Protein AF-A0AAD3N2Z1-F1 (afdb_monomer_lite)

pLDDT: mean 84.33, std 11.02, range [48.25, 97.44]

Foldseek 3Di:
DLLVLLVCLLVVPPVCLVVFPDDPCLQPVDPDSVVVSNVSSNVSSVVSVVVVVVVVVVVVVVVVVVVVVVVVVVVPD

Sequence (77 aa):
MLAMLGIFFTTHSAVLIHDVPVKDEDIHQDTNPPHRIYDLFGKVGYNCFIAAAIYVVVGAFSCCQMRLNKQKEYLVH

Structure (mmCIF, N/CA/C/O backbone):
data_AF-A0AAD3N2Z1-F1
#
_entry.id   AF-A0AAD3N2Z1-F1
#
loop_
_atom_site.group_PDB
_atom_site.id
_atom_site.type_symbol
_atom_site.label_atom_id
_atom_site.label_alt_id
_atom_site.label_comp_id
_atom_site.label_asym_id
_atom_site.label_entity_id
_atom_site.label_seq_id
_atom_site.pdbx_PDB_ins_code
_atom_site.Cartn_x
_atom_site.Cartn_y
_atom_site.Cartn_z
_atom_site.occupancy
_atom_site.B_iso_or_equiv
_atom_site.auth_seq_id
_atom_site.auth_comp_id
_atom_site.auth_asym_id
_atom_site.auth_atom_id
_atom_site.pdbx_PDB_model_num
ATOM 1 N N . MET A 1 1 ? 5.034 2.069 8.027 1.00 87.81 1 MET A N 1
ATOM 2 C CA . MET A 1 1 ? 5.915 1.127 7.304 1.00 87.81 1 MET A CA 1
ATOM 3 C C . MET A 1 1 ? 5.341 0.772 5.935 1.00 87.81 1 MET A C 1
ATOM 5 O O . MET A 1 1 ? 5.886 1.248 4.954 1.00 87.81 1 MET A O 1
ATOM 9 N N . LEU A 1 2 ? 4.215 0.050 5.851 1.00 87.81 2 LEU A N 1
ATOM 10 C CA . LEU A 1 2 ? 3.641 -0.414 4.572 1.00 87.81 2 LEU A CA 1
ATOM 11 C C . LEU A 1 2 ? 3.271 0.721 3.600 1.00 87.81 2 LEU A C 1
ATOM 13 O O . LEU A 1 2 ? 3.685 0.698 2.453 1.00 87.81 2 LEU A O 1
ATOM 17 N N . ALA A 1 3 ? 2.597 1.778 4.060 1.00 86.56 3 ALA A N 1
ATOM 18 C CA . ALA A 1 3 ? 2.273 2.913 3.185 1.00 86.56 3 ALA A CA 1
ATOM 19 C C . ALA A 1 3 ? 3.524 3.595 2.590 1.00 86.56 3 ALA A C 1
ATOM 21 O O . ALA A 1 3 ? 3.526 3.983 1.429 1.00 86.56 3 ALA A O 1
ATOM 22 N N . MET A 1 4 ? 4.607 3.698 3.368 1.00 89.44 4 MET A N 1
ATOM 23 C CA . MET A 1 4 ? 5.866 4.304 2.921 1.00 89.44 4 MET A CA 1
ATOM 24 C C . MET A 1 4 ? 6.594 3.41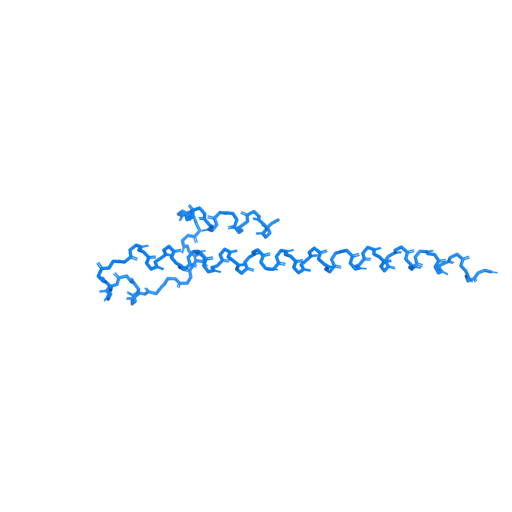1 1.905 1.00 89.44 4 MET A C 1
ATOM 26 O O . MET A 1 4 ? 7.099 3.911 0.906 1.00 89.44 4 MET A O 1
ATOM 30 N N . LEU A 1 5 ? 6.581 2.090 2.117 1.00 89.38 5 LEU A N 1
ATOM 31 C CA . LEU A 1 5 ? 7.086 1.118 1.142 1.00 89.38 5 LEU A CA 1
ATOM 32 C C . LEU A 1 5 ? 6.275 1.157 -0.159 1.00 89.38 5 LEU A C 1
ATOM 34 O O . LEU A 1 5 ? 6.865 1.200 -1.232 1.00 89.38 5 LEU A O 1
ATOM 38 N N . GLY A 1 6 ? 4.942 1.232 -0.075 1.00 88.00 6 GLY A N 1
ATOM 39 C CA . GLY A 1 6 ? 4.068 1.394 -1.239 1.00 88.00 6 GLY A CA 1
ATOM 40 C C . GLY A 1 6 ? 4.456 2.597 -2.101 1.00 88.00 6 GLY A C 1
ATOM 41 O O . GLY A 1 6 ? 4.597 2.452 -3.313 1.00 88.00 6 GLY A O 1
ATOM 42 N N . ILE A 1 7 ? 4.729 3.751 -1.477 1.00 89.88 7 ILE A N 1
ATOM 43 C CA . ILE A 1 7 ? 5.198 4.959 -2.178 1.00 89.88 7 ILE A CA 1
ATOM 44 C C . ILE A 1 7 ? 6.537 4.696 -2.887 1.00 89.88 7 ILE A C 1
ATOM 46 O O . ILE A 1 7 ? 6.653 4.971 -4.081 1.00 89.88 7 ILE A O 1
ATOM 50 N N . PHE A 1 8 ? 7.522 4.107 -2.201 1.00 89.69 8 PHE A N 1
ATOM 51 C CA . PHE A 1 8 ? 8.833 3.814 -2.798 1.00 89.69 8 PHE A CA 1
ATOM 52 C C . PHE A 1 8 ? 8.774 2.828 -3.972 1.00 89.69 8 PHE A C 1
ATOM 54 O O . PHE A 1 8 ? 9.538 2.973 -4.931 1.00 89.69 8 PHE A O 1
ATOM 61 N N . PHE A 1 9 ? 7.857 1.858 -3.930 1.00 87.12 9 PHE A N 1
ATOM 62 C CA . PHE A 1 9 ? 7.614 0.953 -5.052 1.00 87.12 9 PHE A CA 1
ATOM 63 C C . PHE A 1 9 ? 6.924 1.664 -6.226 1.00 87.12 9 PHE A C 1
ATOM 65 O O . PHE A 1 9 ? 7.310 1.441 -7.371 1.00 87.12 9 PHE A O 1
ATOM 72 N N . THR A 1 10 ? 5.973 2.573 -5.973 1.00 85.62 10 THR A N 1
ATOM 73 C CA . THR A 1 10 ? 5.322 3.355 -7.046 1.00 85.62 10 THR A CA 1
ATOM 74 C C . THR A 1 10 ? 6.239 4.370 -7.724 1.00 85.62 10 THR A C 1
ATOM 76 O O . THR A 1 10 ? 6.020 4.698 -8.883 1.00 85.62 10 THR A O 1
ATOM 79 N N . THR A 1 11 ? 7.287 4.847 -7.047 1.00 87.44 11 THR A N 1
ATOM 80 C CA . THR A 1 11 ? 8.306 5.719 -7.655 1.00 87.44 11 THR A CA 1
ATOM 81 C C . THR A 1 11 ? 9.444 4.938 -8.320 1.00 87.44 11 THR A C 1
ATOM 83 O O . THR A 1 11 ? 10.448 5.542 -8.683 1.00 87.44 11 THR A O 1
ATOM 86 N N . HIS A 1 12 ? 9.327 3.608 -8.444 1.00 85.56 12 HIS A N 1
ATOM 87 C CA . HIS A 1 12 ? 10.338 2.723 -9.038 1.00 85.56 12 HIS A CA 1
ATOM 88 C C . HIS A 1 12 ? 11.744 2.902 -8.437 1.00 85.56 12 HIS A C 1
ATOM 90 O O . HIS A 1 12 ? 12.737 3.016 -9.156 1.00 85.56 12 HIS A O 1
ATOM 96 N N . SER A 1 13 ? 11.839 2.963 -7.104 1.00 86.88 13 SER A N 1
ATOM 97 C CA . SER A 1 13 ? 13.125 3.144 -6.423 1.00 86.88 13 SER A CA 1
ATOM 98 C C . SER A 1 13 ? 14.085 1.981 -6.705 1.00 86.88 13 SER A C 1
ATOM 100 O O . SER A 1 13 ? 13.797 0.833 -6.366 1.00 86.88 13 SER A O 1
ATOM 102 N N . ALA A 1 14 ? 15.264 2.288 -7.256 1.00 81.69 14 ALA A N 1
ATOM 103 C CA . ALA A 1 14 ? 16.285 1.295 -7.607 1.00 81.69 14 ALA A CA 1
ATOM 104 C C . ALA A 1 14 ? 16.831 0.518 -6.394 1.00 81.69 14 ALA A C 1
ATOM 106 O O . ALA A 1 14 ? 17.302 -0.605 -6.540 1.00 81.69 14 ALA A O 1
ATOM 107 N N . VAL A 1 15 ? 16.730 1.088 -5.189 1.00 87.06 15 VAL A N 1
ATOM 108 C CA . VAL A 1 15 ? 17.155 0.430 -3.942 1.00 87.06 15 VAL A CA 1
ATOM 109 C C . VAL A 1 15 ? 16.319 -0.822 -3.650 1.00 87.06 15 VAL A C 1
ATOM 111 O O . VAL A 1 15 ? 16.829 -1.762 -3.051 1.00 87.06 15 VAL A O 1
ATOM 114 N N . LEU A 1 16 ? 15.062 -0.865 -4.103 1.00 84.31 16 LEU A N 1
ATOM 115 C CA . LEU A 1 16 ? 14.132 -1.967 -3.835 1.00 84.31 16 LEU A CA 1
ATOM 116 C C . LEU A 1 16 ? 14.086 -2.999 -4.980 1.00 84.31 16 LEU A C 1
ATOM 118 O O . LEU A 1 16 ? 13.183 -3.828 -5.024 1.00 84.31 16 LEU A O 1
ATOM 122 N N . ILE A 1 17 ? 15.056 -2.983 -5.905 1.00 82.38 17 ILE A N 1
ATOM 123 C CA . ILE A 1 17 ? 15.112 -3.937 -7.028 1.00 82.38 17 ILE A CA 1
ATOM 124 C C . ILE A 1 17 ? 15.221 -5.396 -6.557 1.00 82.38 17 ILE A C 1
ATOM 126 O O . ILE A 1 17 ? 14.650 -6.283 -7.180 1.00 82.38 17 ILE A O 1
ATOM 130 N N . HIS A 1 18 ? 15.896 -5.642 -5.431 1.00 79.94 18 HIS A N 1
ATOM 131 C CA . HIS A 1 18 ? 16.053 -6.983 -4.862 1.00 79.94 18 HIS A CA 1
ATOM 132 C C . HIS A 1 18 ? 14.768 -7.541 -4.237 1.00 79.94 18 HIS A C 1
ATOM 134 O O . HIS A 1 18 ? 14.646 -8.755 -4.094 1.00 79.94 18 HIS A O 1
ATOM 140 N N . ASP A 1 19 ? 13.815 -6.675 -3.885 1.00 85.12 19 ASP A N 1
ATOM 141 C CA . ASP A 1 19 ? 12.533 -7.075 -3.296 1.00 85.12 19 ASP A CA 1
ATOM 142 C C . ASP A 1 19 ? 11.454 -7.331 -4.362 1.00 85.12 19 ASP A C 1
ATOM 144 O O . ASP A 1 19 ? 10.371 -7.839 -4.059 1.00 85.12 19 ASP A O 1
ATOM 148 N N . VAL A 1 20 ? 11.728 -6.970 -5.619 1.00 85.06 20 VAL A N 1
ATOM 149 C CA . VAL A 1 20 ? 10.830 -7.227 -6.744 1.00 85.06 20 VAL A CA 1
ATOM 150 C C . VAL A 1 20 ? 11.171 -8.596 -7.330 1.00 85.06 20 VAL A C 1
ATOM 152 O O . VAL A 1 20 ? 12.339 -8.862 -7.610 1.00 85.06 20 VAL A O 1
ATOM 155 N N . PRO A 1 21 ? 10.178 -9.476 -7.555 1.00 82.44 21 PRO A N 1
ATOM 156 C CA . PRO A 1 21 ? 10.405 -10.777 -8.172 1.00 82.44 21 PRO A CA 1
ATOM 157 C C . PRO A 1 21 ? 10.657 -10.609 -9.677 1.00 82.44 21 PRO A C 1
ATOM 159 O O . PRO A 1 21 ? 9.785 -10.886 -10.498 1.00 82.44 21 PRO A O 1
ATOM 162 N N . VAL A 1 22 ? 11.838 -10.103 -10.024 1.00 80.12 22 VAL A N 1
ATOM 163 C CA . VAL A 1 22 ? 12.329 -10.004 -11.399 1.00 80.12 22 VAL A CA 1
ATOM 164 C C . VAL A 1 22 ? 12.877 -11.367 -11.793 1.00 80.12 22 VAL A C 1
ATOM 166 O O . VAL A 1 22 ? 13.697 -11.933 -11.068 1.00 80.12 22 VAL A O 1
ATOM 169 N N . LYS A 1 23 ? 12.429 -11.910 -12.923 1.00 79.44 23 LYS A N 1
ATOM 170 C CA . LYS A 1 23 ? 12.973 -13.156 -13.460 1.00 79.44 23 LYS A CA 1
ATOM 171 C C . LYS A 1 23 ? 13.864 -12.884 -14.665 1.00 79.44 23 LYS A C 1
ATOM 173 O O . LYS A 1 23 ? 13.655 -11.917 -15.391 1.00 79.44 23 LYS A O 1
ATOM 178 N N . ASP A 1 24 ? 14.808 -13.786 -14.927 1.00 68.62 24 ASP A N 1
ATOM 179 C CA . ASP A 1 24 ? 15.714 -13.683 -16.080 1.00 68.62 24 ASP A CA 1
ATOM 180 C C . ASP A 1 24 ? 14.955 -13.676 -17.425 1.00 68.62 24 ASP A C 1
ATOM 182 O O . ASP A 1 24 ? 15.375 -13.026 -18.383 1.00 68.62 24 ASP A O 1
ATOM 186 N N . GLU A 1 25 ? 13.788 -14.329 -17.483 1.00 67.12 25 GLU A N 1
ATOM 187 C CA . GLU A 1 25 ? 12.874 -14.296 -18.637 1.00 67.12 25 GLU A CA 1
ATOM 188 C C . GLU A 1 25 ? 12.337 -12.882 -18.936 1.00 67.12 25 GLU A C 1
ATOM 190 O O . GLU A 1 25 ? 12.241 -12.501 -20.103 1.00 67.12 25 GLU A O 1
ATOM 195 N N . ASP A 1 26 ? 12.097 -12.062 -17.906 1.00 66.75 26 ASP A N 1
ATOM 196 C CA . ASP A 1 26 ? 11.620 -10.678 -18.055 1.00 66.75 26 ASP A CA 1
ATOM 197 C C . ASP A 1 26 ? 12.723 -9.723 -18.560 1.00 66.75 26 ASP A C 1
ATOM 199 O O . ASP A 1 26 ? 12.428 -8.639 -19.064 1.00 66.75 26 ASP A O 1
ATOM 203 N N . ILE A 1 27 ? 13.998 -10.117 -18.436 1.00 68.19 27 ILE A N 1
ATOM 204 C CA . ILE A 1 27 ? 15.164 -9.319 -18.848 1.00 68.19 27 ILE A CA 1
ATOM 205 C C . ILE A 1 27 ? 15.605 -9.668 -20.275 1.00 68.19 27 ILE A C 1
ATOM 207 O O . ILE A 1 27 ? 16.013 -8.782 -21.028 1.00 68.19 27 ILE A O 1
ATOM 211 N N . HIS A 1 28 ? 15.539 -10.947 -20.654 1.00 66.38 28 HIS A N 1
ATOM 212 C CA . HIS A 1 28 ? 16.155 -11.442 -21.889 1.00 66.38 28 HIS A CA 1
ATOM 213 C C . HIS A 1 28 ? 15.180 -11.709 -23.043 1.00 66.38 28 HIS A C 1
ATOM 215 O O . HIS A 1 28 ? 15.631 -11.809 -24.184 1.00 66.38 28 HIS A O 1
ATOM 221 N N . GLN A 1 29 ? 13.875 -11.834 -22.781 1.00 63.53 29 GLN A N 1
ATOM 222 C CA . GLN A 1 29 ? 12.905 -12.296 -23.783 1.00 63.53 29 GLN A CA 1
ATOM 223 C C . GLN A 1 29 ? 11.989 -11.190 -24.342 1.00 63.53 29 GLN A C 1
ATOM 225 O O . GLN A 1 29 ? 11.280 -11.431 -25.319 1.00 63.53 29 GLN A O 1
ATOM 230 N N . ASP A 1 30 ? 12.007 -9.983 -23.766 1.00 59.84 30 ASP A N 1
ATOM 231 C CA . ASP A 1 30 ? 11.079 -8.900 -24.119 1.00 59.84 30 ASP A CA 1
ATOM 232 C C . ASP A 1 30 ? 11.709 -7.829 -25.038 1.00 59.84 30 ASP A C 1
ATOM 234 O O . ASP A 1 30 ? 12.898 -7.522 -24.967 1.00 59.84 30 ASP A O 1
ATOM 238 N N . THR A 1 31 ? 10.884 -7.225 -25.897 1.00 66.69 31 THR A N 1
ATOM 239 C CA . THR A 1 31 ? 11.252 -6.123 -26.808 1.00 66.69 31 THR A CA 1
ATOM 240 C C . THR A 1 31 ? 11.405 -4.788 -26.058 1.00 66.69 31 THR A C 1
ATOM 242 O O . THR A 1 31 ? 12.070 -3.882 -26.553 1.00 66.69 31 THR A O 1
ATOM 245 N N . ASN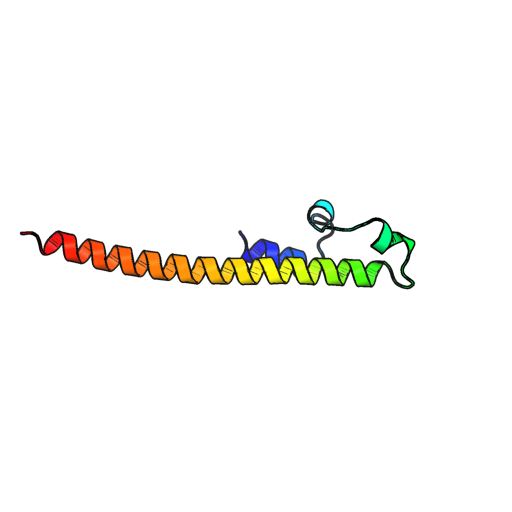 A 1 32 ? 10.821 -4.657 -24.855 1.00 69.94 32 ASN A N 1
ATOM 246 C CA . ASN A 1 32 ? 10.972 -3.492 -23.968 1.00 69.94 32 ASN A CA 1
ATOM 247 C C . ASN A 1 32 ? 11.155 -3.900 -22.485 1.00 69.94 32 ASN A C 1
ATOM 249 O O . ASN A 1 32 ? 10.267 -3.661 -21.658 1.00 69.94 32 ASN A O 1
ATOM 253 N N . PRO A 1 33 ? 12.332 -4.438 -22.110 1.00 72.75 33 PRO A N 1
ATOM 254 C CA . PRO A 1 33 ? 12.599 -4.943 -20.760 1.00 72.75 33 PRO A CA 1
AT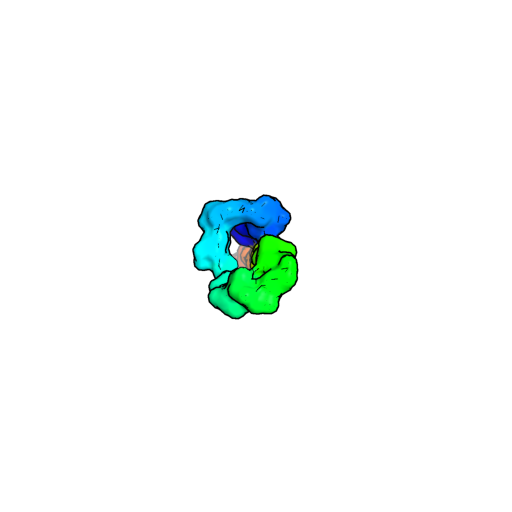OM 255 C C . PRO A 1 33 ? 12.326 -3.955 -19.599 1.00 72.75 33 PRO A C 1
ATOM 257 O O . PRO A 1 33 ? 11.778 -4.385 -18.582 1.00 72.75 33 PRO A O 1
ATOM 260 N N . PRO A 1 34 ? 12.607 -2.631 -19.684 1.00 78.50 34 PRO A N 1
ATOM 261 C CA . PRO A 1 34 ? 12.370 -1.741 -18.542 1.00 78.50 34 PRO A CA 1
ATOM 262 C C . PRO A 1 34 ? 10.883 -1.537 -18.225 1.00 78.50 34 PRO A C 1
ATOM 264 O O . PRO A 1 34 ? 10.527 -1.328 -17.066 1.00 78.50 34 PRO A O 1
ATOM 267 N N . HIS A 1 35 ? 9.997 -1.623 -19.223 1.00 82.12 35 HIS A N 1
ATOM 268 C CA . HIS A 1 35 ? 8.567 -1.389 -19.016 1.00 82.12 35 HIS A CA 1
ATOM 269 C C . HIS A 1 35 ? 7.939 -2.482 -18.144 1.00 82.12 35 HIS A C 1
ATOM 271 O O . HIS A 1 35 ? 7.179 -2.192 -17.220 1.00 82.12 35 HIS A O 1
ATOM 277 N N . ARG A 1 36 ? 8.324 -3.741 -18.375 1.00 81.69 36 ARG A N 1
ATOM 278 C CA . ARG A 1 36 ? 7.811 -4.882 -17.614 1.00 81.69 36 ARG A CA 1
ATOM 279 C C . ARG A 1 36 ? 8.260 -4.864 -16.156 1.00 81.69 36 ARG A C 1
ATOM 281 O O . ARG A 1 36 ? 7.478 -5.182 -15.259 1.00 81.69 36 ARG A O 1
ATOM 288 N N . ILE A 1 37 ? 9.498 -4.434 -15.918 1.00 82.81 37 ILE A N 1
ATOM 289 C CA . ILE A 1 37 ? 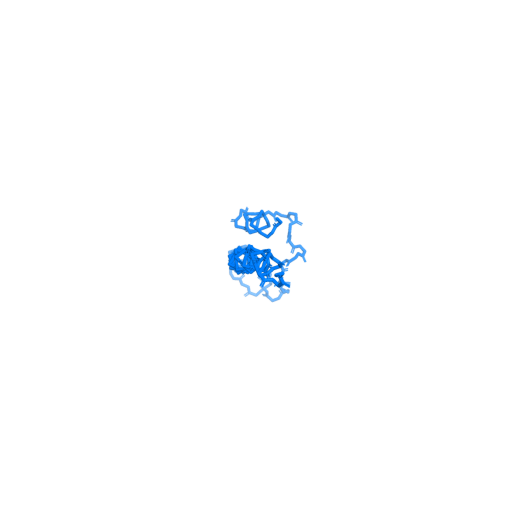10.037 -4.245 -14.570 1.00 82.81 37 ILE A CA 1
ATOM 290 C C . ILE A 1 37 ? 9.238 -3.160 -13.843 1.00 82.81 37 ILE A C 1
ATOM 292 O O . ILE A 1 37 ? 8.804 -3.376 -12.712 1.00 82.81 37 ILE A O 1
ATOM 296 N N . TYR A 1 38 ? 8.947 -2.030 -14.493 1.00 86.00 38 TYR A N 1
ATOM 297 C CA . TYR A 1 38 ? 8.100 -0.994 -13.898 1.00 86.00 38 TYR A CA 1
ATOM 298 C C . TYR A 1 38 ? 6.690 -1.501 -13.562 1.00 86.00 38 TYR A C 1
ATOM 300 O O . TYR A 1 38 ? 6.201 -1.250 -12.458 1.00 86.00 38 TYR A O 1
ATOM 308 N N . ASP A 1 39 ? 6.074 -2.315 -14.417 1.00 86.44 39 ASP A N 1
ATOM 309 C CA . ASP A 1 39 ? 4.790 -2.949 -14.098 1.00 86.44 39 ASP A CA 1
ATOM 310 C C . ASP A 1 39 ? 4.857 -3.855 -12.857 1.00 86.44 39 ASP A C 1
ATOM 312 O O . ASP A 1 39 ? 3.889 -3.941 -12.096 1.00 86.44 39 ASP A O 1
ATOM 316 N N . LEU A 1 40 ? 5.966 -4.569 -12.646 1.00 87.31 40 LEU A N 1
ATOM 317 C CA . LEU A 1 40 ? 6.171 -5.410 -11.461 1.00 87.31 40 LEU A CA 1
ATOM 318 C C . LEU A 1 40 ? 6.296 -4.564 -10.189 1.00 87.31 40 LEU A C 1
ATOM 320 O O . LEU A 1 40 ? 5.624 -4.856 -9.198 1.00 87.31 40 LEU A O 1
ATOM 324 N N . PHE A 1 41 ? 7.063 -3.473 -10.238 1.00 89.00 41 PHE A N 1
ATOM 325 C CA . PHE A 1 41 ? 7.127 -2.486 -9.154 1.00 89.00 41 PHE A CA 1
ATOM 326 C C . PHE A 1 41 ? 5.740 -1.930 -8.810 1.00 89.00 41 PHE A C 1
ATOM 328 O O . PHE A 1 41 ? 5.372 -1.863 -7.635 1.00 89.00 41 PHE A O 1
ATOM 335 N N . GLY A 1 42 ? 4.939 -1.598 -9.827 1.00 88.38 42 GLY A N 1
ATOM 336 C CA . GLY A 1 42 ? 3.565 -1.132 -9.644 1.00 88.38 42 GLY A CA 1
ATOM 337 C C . GLY A 1 42 ? 2.683 -2.161 -8.930 1.00 88.38 42 GLY A C 1
ATOM 338 O O . GLY A 1 42 ? 1.973 -1.813 -7.985 1.00 88.38 42 GLY A O 1
ATOM 339 N N . LYS A 1 43 ? 2.766 -3.443 -9.317 1.00 89.88 43 LYS A N 1
ATOM 340 C CA . LYS A 1 43 ? 2.016 -4.536 -8.666 1.00 89.88 43 LYS A CA 1
ATOM 341 C C . LYS A 1 43 ? 2.403 -4.710 -7.195 1.00 89.88 43 LYS A C 1
ATOM 343 O O . LYS A 1 43 ? 1.523 -4.808 -6.340 1.00 89.88 43 LYS A O 1
ATOM 348 N N . VAL A 1 44 ? 3.701 -4.722 -6.886 1.00 90.25 44 VAL A N 1
ATOM 349 C CA . VAL A 1 44 ? 4.190 -4.855 -5.502 1.00 90.25 44 VAL A CA 1
ATOM 350 C C . VAL A 1 44 ? 3.768 -3.648 -4.657 1.00 90.25 44 VAL A C 1
ATOM 352 O O . VAL A 1 44 ? 3.282 -3.819 -3.536 1.00 90.25 44 VAL A O 1
ATOM 355 N N . GLY A 1 45 ? 3.858 -2.434 -5.211 1.00 90.12 45 GLY A N 1
ATOM 356 C CA . GLY A 1 45 ? 3.384 -1.213 -4.558 1.00 90.12 45 GLY A CA 1
ATOM 357 C C . GLY A 1 45 ? 1.893 -1.265 -4.217 1.00 90.12 45 GLY A C 1
ATOM 358 O O . GLY A 1 45 ? 1.515 -0.993 -3.075 1.00 90.12 45 GLY A O 1
ATOM 359 N N . TYR A 1 46 ? 1.049 -1.698 -5.160 1.00 92.38 46 TYR A N 1
ATOM 360 C CA . TYR A 1 46 ? -0.391 -1.874 -4.934 1.00 92.38 46 TYR A CA 1
ATOM 361 C C . TYR A 1 46 ? -0.697 -2.869 -3.812 1.00 92.38 46 TYR A C 1
ATOM 363 O O . TYR A 1 46 ? -1.505 -2.569 -2.930 1.00 92.38 46 TYR A O 1
ATOM 371 N N . ASN A 1 47 ? -0.014 -4.015 -3.784 1.00 93.31 47 ASN A N 1
ATOM 372 C CA . ASN A 1 47 ? -0.166 -4.995 -2.707 1.00 93.31 47 ASN A CA 1
ATOM 373 C C . ASN A 1 47 ? 0.173 -4.390 -1.338 1.00 93.31 47 ASN A C 1
ATOM 375 O O . ASN A 1 47 ? -0.529 -4.631 -0.354 1.00 93.31 47 ASN A O 1
ATOM 379 N N . CYS A 1 48 ? 1.216 -3.559 -1.277 1.00 93.12 48 CYS A N 1
ATOM 380 C CA . CYS A 1 48 ? 1.629 -2.891 -0.049 1.00 93.12 48 CYS A CA 1
ATOM 381 C C . CYS A 1 48 ? 0.584 -1.874 0.444 1.00 93.12 48 CYS A C 1
ATOM 383 O O . CYS A 1 48 ? 0.294 -1.813 1.642 1.00 93.12 48 CYS A O 1
ATOM 385 N N . PHE A 1 49 ? -0.041 -1.121 -0.467 1.00 91.94 49 PHE A N 1
ATOM 386 C CA . PHE A 1 49 ? -1.137 -0.208 -0.126 1.00 91.94 49 PHE A CA 1
ATOM 387 C C . PHE A 1 49 ? -2.392 -0.943 0.353 1.00 91.94 49 PHE A C 1
ATOM 389 O O . PHE A 1 49 ? -2.993 -0.529 1.346 1.00 91.94 49 PHE A O 1
ATOM 396 N N . ILE A 1 50 ? -2.760 -2.053 -0.294 1.00 94.62 50 ILE A N 1
ATOM 397 C CA . ILE A 1 50 ? -3.890 -2.890 0.138 1.00 94.62 50 ILE A CA 1
ATOM 398 C C . ILE A 1 50 ? -3.626 -3.437 1.545 1.00 94.62 50 ILE A C 1
ATOM 400 O O . ILE A 1 50 ? -4.479 -3.320 2.425 1.00 94.62 50 ILE A O 1
ATOM 404 N N . ALA A 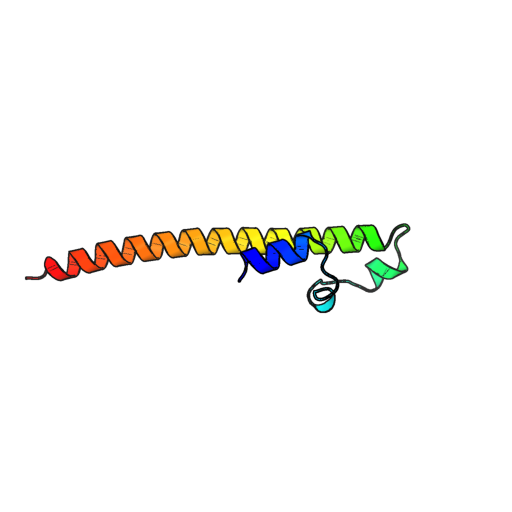1 51 ? -2.425 -3.964 1.793 1.00 95.06 51 ALA A N 1
ATOM 405 C CA . ALA A 1 51 ? -2.032 -4.427 3.119 1.00 95.06 51 ALA A CA 1
ATOM 406 C C . ALA A 1 51 ? -2.117 -3.296 4.156 1.00 95.06 51 ALA A C 1
ATOM 408 O O . ALA A 1 51 ? -2.686 -3.486 5.231 1.00 95.06 51 ALA A O 1
ATOM 409 N N . ALA A 1 52 ? -1.616 -2.100 3.831 1.00 95.19 52 ALA A N 1
ATOM 410 C CA . ALA A 1 52 ? -1.715 -0.939 4.711 1.00 95.19 52 ALA A CA 1
ATOM 411 C C . ALA A 1 52 ? -3.175 -0.605 5.069 1.00 95.19 52 ALA A C 1
ATOM 413 O O . ALA A 1 52 ? -3.470 -0.367 6.239 1.00 95.19 52 ALA A O 1
ATOM 414 N N . ALA A 1 53 ? -4.092 -0.646 4.098 1.00 95.31 53 ALA A N 1
ATOM 415 C CA . ALA A 1 53 ? -5.514 -0.407 4.332 1.00 95.31 53 ALA A CA 1
ATOM 416 C C . ALA A 1 53 ? -6.135 -1.455 5.273 1.00 95.31 53 ALA A C 1
ATOM 418 O O . ALA A 1 53 ? -6.849 -1.092 6.209 1.00 95.31 53 ALA A O 1
ATOM 419 N N . ILE A 1 54 ? -5.813 -2.740 5.088 1.00 97.12 54 ILE A N 1
ATOM 420 C CA . ILE A 1 54 ? -6.276 -3.821 5.974 1.00 97.12 54 ILE A CA 1
ATOM 421 C C . ILE A 1 54 ? -5.810 -3.571 7.413 1.00 97.12 54 ILE A C 1
ATOM 423 O O . ILE A 1 54 ? -6.613 -3.648 8.344 1.00 97.12 54 ILE A O 1
ATOM 427 N N . TYR A 1 55 ? -4.540 -3.206 7.610 1.00 95.75 55 TYR A N 1
ATOM 428 C CA . TYR A 1 55 ? -4.018 -2.902 8.945 1.00 95.75 55 TYR A CA 1
ATOM 429 C C . TYR A 1 55 ? -4.690 -1.689 9.593 1.00 95.75 55 TYR A C 1
ATOM 431 O O . TYR A 1 55 ? -4.898 -1.697 10.806 1.00 95.75 55 TYR A O 1
ATOM 439 N N . VAL A 1 56 ? -5.069 -0.671 8.816 1.00 96.56 56 VAL A N 1
ATOM 440 C CA . VAL A 1 56 ? -5.841 0.469 9.333 1.00 96.56 56 VAL A CA 1
ATOM 441 C C . VAL A 1 56 ? -7.214 0.013 9.828 1.00 96.56 56 VAL A C 1
ATOM 443 O O . VAL A 1 56 ? -7.607 0.375 10.936 1.00 96.56 56 VAL A O 1
ATOM 446 N N . VAL A 1 57 ? -7.920 -0.824 9.060 1.00 97.44 57 VAL A N 1
ATOM 447 C CA . VAL A 1 57 ? -9.238 -1.352 9.453 1.00 97.44 57 VAL A CA 1
ATOM 448 C C . VAL A 1 57 ? -9.136 -2.212 10.714 1.00 97.44 57 VAL A C 1
ATOM 450 O O . VAL A 1 57 ? -9.893 -2.007 11.663 1.00 97.44 57 VAL A O 1
ATOM 453 N N . VAL A 1 58 ? -8.173 -3.135 10.767 1.00 97.31 58 VAL A N 1
ATOM 454 C CA . VAL A 1 58 ? -7.946 -3.990 11.944 1.00 97.31 58 VAL A CA 1
ATOM 455 C C . VAL A 1 58 ? -7.541 -3.156 13.162 1.00 97.31 58 VAL A C 1
ATOM 457 O O . VAL A 1 58 ? -8.030 -3.399 14.265 1.00 97.31 58 VAL A O 1
ATOM 460 N N . GLY A 1 59 ? -6.697 -2.139 12.977 1.00 96.25 59 GLY A N 1
ATOM 461 C CA . GLY A 1 59 ? -6.307 -1.212 14.038 1.00 96.25 59 GLY A CA 1
ATOM 462 C C . GLY A 1 59 ? -7.493 -0.417 14.587 1.00 96.25 59 GLY A C 1
ATOM 463 O O . GLY A 1 59 ? -7.651 -0.308 15.804 1.00 96.25 59 GLY A O 1
ATOM 464 N N . ALA A 1 60 ? -8.371 0.075 13.709 1.00 96.75 60 ALA A N 1
ATOM 465 C CA . ALA A 1 60 ? -9.598 0.761 14.106 1.00 96.75 60 ALA A CA 1
ATOM 466 C C . ALA A 1 60 ? -10.537 -0.173 14.881 1.00 96.75 60 ALA A C 1
ATOM 468 O O . ALA A 1 60 ? -11.012 0.191 15.957 1.00 96.75 60 ALA A O 1
ATOM 469 N N . PHE A 1 61 ? -10.740 -1.401 14.393 1.00 97.25 61 PHE A N 1
ATOM 470 C CA . PHE A 1 61 ? -11.544 -2.407 15.086 1.00 97.25 61 PHE A CA 1
ATOM 471 C C . PHE A 1 61 ? -10.974 -2.734 16.472 1.00 97.25 61 PHE A C 1
ATOM 473 O O . PHE A 1 61 ? -11.705 -2.717 17.459 1.00 97.25 61 PHE A O 1
ATOM 480 N N . SER A 1 62 ? -9.662 -2.951 16.575 1.00 96.19 62 SER A N 1
ATOM 481 C CA . SER A 1 62 ? -8.978 -3.191 17.850 1.00 96.19 62 SER A CA 1
ATOM 482 C C . SER A 1 62 ? -9.150 -2.018 18.825 1.00 96.19 62 SER A C 1
ATOM 484 O O . SER A 1 62 ? -9.418 -2.220 20.009 1.00 96.19 62 SER A O 1
ATOM 486 N N . CYS A 1 63 ? -9.103 -0.777 18.328 1.00 95.31 63 CYS A N 1
ATOM 487 C CA . CYS A 1 63 ? -9.371 0.415 19.131 1.00 95.31 63 CYS A CA 1
ATOM 488 C C . CYS A 1 63 ? -10.816 0.444 19.660 1.00 95.31 63 CYS A C 1
ATOM 490 O O . CYS A 1 63 ? -11.035 0.677 20.852 1.00 95.31 63 CYS A O 1
ATOM 492 N N . CYS A 1 64 ? -11.806 0.146 18.810 1.00 94.81 64 CYS A N 1
ATOM 493 C CA . CYS A 1 64 ? -13.203 0.015 19.229 1.00 94.81 64 CYS A CA 1
ATOM 494 C C . CYS A 1 64 ? -13.366 -1.063 20.310 1.00 94.81 64 CYS A C 1
ATOM 496 O O . CYS A 1 64 ? -13.970 -0.799 21.352 1.00 94.81 64 CYS A O 1
ATOM 498 N N . GLN A 1 65 ? -12.768 -2.239 20.099 1.00 94.12 65 GLN A N 1
ATOM 499 C CA . GLN A 1 65 ? -12.792 -3.345 21.057 1.00 94.12 65 GLN A CA 1
ATOM 500 C C . GLN A 1 65 ? -12.154 -2.949 22.391 1.00 94.12 65 GLN A C 1
ATOM 502 O O . GLN A 1 65 ? -12.726 -3.221 23.443 1.00 94.12 65 GLN A O 1
ATOM 507 N N . MET A 1 66 ? -11.021 -2.242 22.374 1.00 94.06 66 MET A N 1
ATOM 508 C CA . MET A 1 66 ? -10.376 -1.762 23.595 1.00 94.06 66 MET A CA 1
ATOM 509 C C . MET A 1 66 ? -11.271 -0.786 24.367 1.00 94.06 66 MET A C 1
ATOM 511 O O . MET A 1 66 ? -11.391 -0.910 25.586 1.00 94.06 66 MET A O 1
ATOM 515 N N . ARG A 1 67 ? -11.954 0.144 23.685 1.00 91.31 67 ARG A N 1
ATOM 516 C CA . ARG A 1 67 ? -12.894 1.067 24.346 1.00 91.31 67 ARG A CA 1
ATOM 517 C C . ARG A 1 67 ? -14.085 0.340 24.969 1.00 91.31 67 ARG A C 1
ATOM 519 O O . ARG A 1 67 ? -14.445 0.649 26.102 1.00 91.31 67 ARG A O 1
ATOM 526 N N . LEU A 1 68 ? -14.669 -0.626 24.261 1.00 90.75 68 LEU A N 1
ATOM 527 C CA . LEU A 1 68 ? -15.777 -1.430 24.783 1.00 90.75 68 LEU A CA 1
ATOM 528 C C . LEU A 1 68 ? -15.337 -2.300 25.965 1.00 90.75 68 LEU A C 1
ATOM 530 O O . LEU A 1 68 ? -16.045 -2.370 26.968 1.00 90.75 68 LEU A O 1
ATOM 534 N N . ASN A 1 69 ? -14.154 -2.913 25.888 1.00 91.56 69 ASN A N 1
ATOM 535 C CA . ASN A 1 69 ? -13.628 -3.748 26.965 1.00 91.56 69 ASN A CA 1
ATOM 536 C C . ASN A 1 69 ? -13.342 -2.928 28.232 1.00 91.56 69 ASN A C 1
ATOM 538 O O . ASN A 1 69 ? -13.676 -3.359 29.330 1.00 91.56 69 ASN A O 1
ATOM 542 N N . LYS A 1 70 ? -12.822 -1.702 28.076 1.00 86.94 70 LYS A N 1
ATOM 543 C CA . LYS A 1 70 ? -12.656 -0.760 29.190 1.00 86.94 70 LYS A CA 1
ATOM 544 C C . LYS A 1 70 ? -13.985 -0.423 29.861 1.00 86.94 70 LYS A C 1
ATOM 546 O O . LYS A 1 70 ? -14.033 -0.386 31.077 1.00 86.94 70 LYS A O 1
ATOM 551 N N . GLN A 1 71 ? -15.068 -0.218 29.108 1.00 81.88 71 GLN A N 1
ATOM 552 C CA . GLN A 1 71 ? -16.390 0.052 29.696 1.00 81.88 71 GLN A CA 1
ATOM 553 C C . GLN A 1 71 ? -16.981 -1.160 30.427 1.00 81.88 71 GLN A C 1
ATOM 555 O O . GLN A 1 71 ? -17.618 -0.991 31.461 1.00 81.88 71 GLN A O 1
ATOM 560 N N . LYS A 1 72 ? -16.757 -2.376 29.914 1.00 73.69 72 LYS A N 1
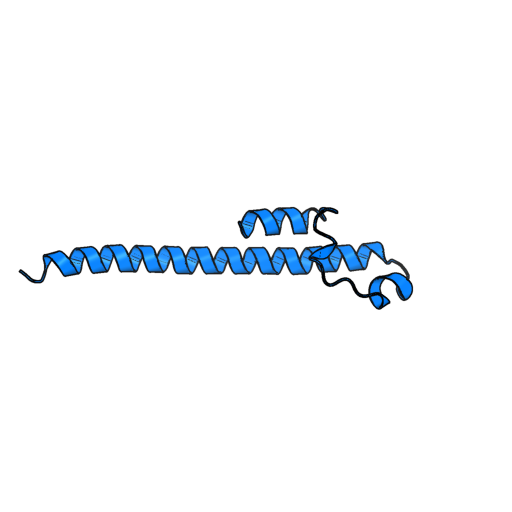ATOM 561 C CA . LYS A 1 72 ? -17.190 -3.623 30.563 1.00 73.69 72 LYS A CA 1
ATOM 562 C C . LYS A 1 72 ? -16.510 -3.831 31.917 1.00 73.69 72 LYS A C 1
ATOM 564 O O . LYS A 1 72 ? -17.177 -4.286 32.834 1.00 73.69 72 LYS A O 1
ATOM 569 N N . GLU A 1 73 ? -15.236 -3.459 32.055 1.00 72.88 73 GLU A N 1
ATOM 570 C CA . GLU A 1 73 ? -14.478 -3.555 33.315 1.00 72.88 73 GLU A CA 1
ATOM 571 C C . GLU A 1 73 ? -15.160 -2.788 34.469 1.00 72.88 73 GLU A C 1
ATOM 573 O O . GLU A 1 73 ? -15.198 -3.274 35.594 1.00 72.88 73 GLU A O 1
ATOM 578 N N . TYR A 1 74 ? -15.789 -1.641 34.181 1.00 61.12 74 TYR A N 1
ATOM 579 C CA . TYR A 1 74 ? -16.504 -0.826 35.177 1.00 61.12 74 TYR A CA 1
ATOM 580 C C . TYR A 1 74 ? -17.936 -1.302 35.490 1.00 61.12 74 TYR A C 1
ATOM 582 O O . TYR A 1 74 ? -18.564 -0.749 36.387 1.00 61.12 74 TYR A O 1
ATOM 590 N N . LEU A 1 75 ? -18.470 -2.291 34.761 1.00 63.59 75 LEU A N 1
ATOM 591 C CA . LEU A 1 75 ? -19.837 -2.818 34.934 1.00 63.59 75 LEU A CA 1
ATOM 592 C C . LEU A 1 75 ? -19.884 -4.136 35.734 1.00 63.59 75 LEU A C 1
ATOM 594 O O . LEU A 1 75 ? -20.957 -4.716 35.876 1.00 63.59 75 LEU A O 1
ATOM 598 N N . VAL A 1 76 ? -18.736 -4.634 36.210 1.00 60.88 76 VAL A N 1
ATOM 599 C CA . VAL A 1 76 ? -18.613 -5.882 36.999 1.00 60.88 76 VAL A CA 1
ATOM 600 C C . VAL A 1 76 ? -18.592 -5.604 38.517 1.00 60.88 76 VAL A C 1
ATOM 602 O O . VAL A 1 76 ? -18.281 -6.494 39.303 1.00 60.88 76 VAL A O 1
ATOM 605 N N . HIS A 1 77 ? -18.942 -4.389 38.949 1.00 48.25 77 HIS A N 1
ATOM 606 C CA . HIS A 1 77 ? -19.084 -4.027 40.363 1.00 48.25 77 HIS A CA 1
ATOM 607 C C . HIS A 1 77 ? -20.550 -3.783 40.733 1.00 48.25 77 HIS A C 1
ATOM 609 O O . HIS A 1 77 ? -20.885 -4.026 41.917 1.00 48.25 77 HIS A O 1
#

Secondary structure (DSSP, 8-state):
-HHHHHHHHHTT-GGGGGGS---HHHHHS-SSHHHHHHHHHHHHHHHHHHHHHHHHHHHHHHHHHHHHHHHHHTT--

Organism: Lates japonicus (NCBI:txid270547)

InterPro domains:
  IPR026770 Ribonuclease kappa [PTHR31733] (1-73)

Radius of gyration: 20.46 Å; chains: 1; bounding box: 37×20×67 Å